Protein 4ODP (pdb70)

Structure (mmCIF, N/CA/C/O backbone):
data_4ODP
#
_entry.id   4ODP
#
_cell.length_a   93.690
_cell.length_b   93.690
_cell.length_c   93.690
_cell.angle_alpha   90.00
_cell.angle_beta   90.00
_cell.angle_gamma   90.00
#
_symmetry.space_group_name_H-M   'P 41 3 2'
#
loop_
_entity.id
_entity.type
_entity.pdbx_description
1 polymer 'Peptidyl-prolyl cis-trans isomerase SlyD, Peptidyl-prolyl cis-trans isomerase FKBP1A chimera'
2 polymer '30S ribosomal protein S2'
3 non-polymer 'CHLORIDE ION'
4 non-polymer 'CALCIUM ION'
5 non-polymer 'NICKEL (II) ION'
6 water water
#
loop_
_atom_site.group_PDB
_atom_site.id
_atom_site.type_symbol
_atom_site.label_atom_id
_atom_site.label_alt_id
_atom_site.label_comp_id
_atom_site.label_asym_id
_atom_site.label_entity_id
_atom_site.label_seq_id
_atom_site.pdbx_PDB_ins_code
_atom_site.Cartn_x
_atom_site.Cartn_y
_atom_site.Cartn_z
_atom_site.occupancy
_atom_site.B_iso_or_equiv
_atom_site.auth_seq_id
_atom_site.auth_comp_id
_atom_site.auth_asym_id
_atom_site.auth_atom_id
_atom_site.pdbx_PDB_model_num
ATOM 1 N N . MET A 1 1 ? 24.719 68.173 26.948 1.00 39.36 1 MET A N 1
ATOM 2 C CA . MET A 1 1 ? 24.696 67.519 28.248 1.00 42.94 1 MET A CA 1
ATOM 3 C C . MET A 1 1 ? 25.912 67.963 29.065 1.00 37.47 1 MET A C 1
ATOM 4 O O . MET A 1 1 ? 26.984 68.192 28.506 1.00 40.56 1 MET A O 1
ATOM 9 N N . LYS A 1 2 ? 25.728 68.150 30.369 1.00 31.66 2 LYS A N 1
ATOM 10 C CA . LYS A 1 2 ? 26.810 68.596 31.255 1.00 33.82 2 LYS A CA 1
ATOM 11 C C . LYS A 1 2 ? 27.522 67.421 31.912 1.00 25.69 2 LYS A C 1
ATOM 12 O O . LYS A 1 2 ? 26.891 66.411 32.250 1.00 29.69 2 LYS A O 1
ATOM 18 N N . VAL A 1 3 ? 28.823 67.573 32.137 1.00 26.90 3 VAL A N 1
ATOM 19 C CA . VAL A 1 3 ? 29.589 66.559 32.866 1.00 28.14 3 VAL A CA 1
ATOM 20 C C . VAL A 1 3 ? 29.066 66.382 34.296 1.00 30.94 3 VAL A C 1
ATOM 21 O O . VAL A 1 3 ? 28.856 67.357 35.015 1.00 31.59 3 VAL A O 1
ATOM 25 N N . GLY A 1 4 ? 28.863 65.138 34.713 1.00 27.75 4 GLY A N 1
ATOM 26 C CA . GLY A 1 4 ? 28.375 64.881 36.060 1.00 29.52 4 GLY A CA 1
ATOM 27 C C . GLY A 1 4 ? 28.494 63.412 36.386 1.00 38.61 4 GLY A C 1
ATOM 28 O O . GLY A 1 4 ? 28.952 62.638 35.554 1.00 26.17 4 GLY A O 1
ATOM 29 N N . GLN A 1 5 ? 28.083 63.028 37.593 1.00 27.87 5 GLN A N 1
ATOM 30 C CA . GLN A 1 5 ? 28.163 61.634 38.011 1.00 28.28 5 GLN A CA 1
ATOM 31 C C . GLN A 1 5 ? 27.517 60.705 36.980 1.00 27.19 5 GLN A C 1
ATOM 32 O O . GLN A 1 5 ? 26.409 60.974 36.503 1.00 30.77 5 GLN A O 1
ATOM 38 N N . ASP A 1 6 ? 28.232 59.629 36.642 1.00 27.71 6 ASP A N 1
ATOM 39 C CA . ASP A 1 6 ? 27.750 58.536 35.797 1.00 23.73 6 ASP A CA 1
ATOM 40 C C . ASP A 1 6 ? 27.609 58.904 34.327 1.00 27.00 6 ASP A C 1
ATOM 41 O O . ASP A 1 6 ? 26.912 58.214 33.585 1.00 26.98 6 ASP A O 1
ATOM 46 N N . LYS A 1 7 ? 28.226 60.005 33.913 1.00 24.44 7 LYS A N 1
ATOM 47 C CA . LYS A 1 7 ? 28.278 60.343 32.475 1.00 20.90 7 LYS A CA 1
ATOM 48 C C . LYS A 1 7 ? 29.603 59.815 31.934 1.00 23.01 7 LYS A C 1
ATOM 49 O O . LYS A 1 7 ? 30.599 59.822 32.654 1.00 21.81 7 LYS A O 1
ATOM 55 N N . VAL A 1 8 ? 29.620 59.362 30.683 1.00 22.32 8 VAL A N 1
ATOM 56 C CA . VAL A 1 8 ? 30.863 59.013 30.026 1.00 22.06 8 VAL A CA 1
ATOM 57 C C . VAL A 1 8 ? 31.244 60.240 29.220 1.00 19.55 8 VAL A C 1
ATOM 58 O O . VAL A 1 8 ? 30.456 60.715 28.389 1.00 22.79 8 VAL A O 1
ATOM 62 N N . VAL A 1 9 ? 32.431 60.738 29.494 1.00 18.58 9 VAL A N 1
ATOM 63 C CA . VAL A 1 9 ? 32.887 62.024 28.963 1.00 20.12 9 VAL A CA 1
ATOM 64 C C . VAL A 1 9 ? 34.111 61.801 28.089 1.00 21.02 9 VAL A C 1
ATOM 65 O O . VAL A 1 9 ? 35.049 61.112 28.478 1.00 21.35 9 VAL A O 1
ATOM 69 N N . THR A 1 10 ? 34.107 62.383 26.895 1.00 18.87 10 THR A N 1
ATOM 70 C CA . THR A 1 10 ? 35.283 62.319 26.043 1.00 21.29 10 THR A CA 1
ATOM 71 C C . THR A 1 10 ? 35.954 63.677 26.063 1.00 20.19 10 THR A C 1
ATOM 72 O O . THR A 1 10 ? 35.284 64.682 25.851 1.00 21.68 10 THR A O 1
ATOM 76 N N . ILE A 1 11 ? 37.259 63.709 26.348 1.00 19.73 11 ILE A N 1
ATOM 77 C CA . ILE A 1 11 ? 37.993 64.975 26.371 1.00 18.32 11 ILE A CA 1
ATOM 78 C C . ILE A 1 11 ? 39.201 64.916 25.454 1.00 26.82 11 ILE A C 1
ATOM 79 O O . ILE A 1 11 ? 39.779 63.848 25.226 1.00 24.71 11 ILE A O 1
ATOM 84 N N . ARG A 1 12 ? 39.573 66.080 24.929 1.00 22.44 12 ARG A N 1
ATOM 85 C CA . ARG A 1 12 ? 40.817 66.229 24.198 1.00 24.56 12 ARG A CA 1
ATOM 86 C C . ARG A 1 12 ? 41.679 67.142 25.065 1.00 26.82 12 ARG A C 1
ATOM 87 O O . ARG A 1 12 ? 41.213 68.181 25.549 1.00 30.18 12 ARG A O 1
ATOM 95 N N . TYR A 1 13 ? 42.925 66.760 25.311 1.00 24.95 13 TYR A N 1
ATOM 96 C CA . TYR A 1 13 ? 43.711 67.546 26.248 1.00 23.15 13 TYR A CA 1
ATOM 97 C C . TYR A 1 13 ? 45.176 67.640 25.847 1.00 29.12 13 TYR A C 1
ATOM 98 O O . TYR A 1 13 ? 45.692 66.824 25.075 1.00 31.34 13 TYR A O 1
ATOM 107 N N . THR A 1 14 ? 45.825 68.659 26.391 1.00 27.65 14 THR A N 1
ATOM 108 C CA A THR A 1 14 ? 47.281 68.778 26.381 0.50 25.50 14 THR A CA 1
ATOM 109 C CA B THR A 1 14 ? 47.276 68.678 26.407 0.50 30.94 14 THR A CA 1
ATOM 110 C C . THR A 1 14 ? 47.722 68.940 27.839 1.00 28.77 14 THR A C 1
ATOM 111 O O . THR A 1 14 ? 47.136 69.744 28.576 1.00 34.84 14 THR A O 1
ATOM 118 N N . LEU A 1 15 ? 48.732 68.192 28.263 1.00 28.62 15 LEU A N 1
ATOM 119 C CA . LEU A 1 15 ? 49.217 68.307 29.628 1.00 27.54 15 LEU A CA 1
ATOM 120 C C . LEU A 1 15 ? 50.612 68.905 29.611 1.00 29.17 15 LEU A C 1
ATOM 121 O O . LEU A 1 15 ? 51.505 68.333 28.981 1.00 31.78 15 LEU A O 1
ATOM 126 N N . GLN A 1 16 ? 50.786 70.050 30.285 1.00 27.61 16 GLN A N 1
ATOM 127 C CA . GLN A 1 16 ? 52.112 70.639 30.493 1.00 31.51 16 GLN A CA 1
ATOM 128 C C . GLN A 1 16 ? 52.567 70.530 31.938 1.00 34.16 16 GLN A C 1
ATOM 129 O O . GLN A 1 16 ? 51.777 70.683 32.857 1.00 33.49 16 GLN A O 1
ATOM 135 N N . VAL A 1 17 ? 53.854 70.289 32.135 1.00 33.33 17 VAL A N 1
ATOM 136 C CA . VAL A 1 17 ? 54.423 70.419 33.468 1.00 31.75 17 VAL A CA 1
ATOM 137 C C . VAL A 1 17 ? 55.664 71.275 33.324 1.00 39.87 17 VAL A C 1
ATOM 138 O O . VAL A 1 17 ? 56.534 70.994 32.487 1.00 34.86 17 VAL A O 1
ATOM 142 N N . GLU A 1 18 ? 55.725 72.336 34.130 1.00 33.06 18 GLU A N 1
ATOM 143 C CA . GLU A 1 18 ? 56.788 73.328 34.053 1.00 34.62 18 GLU A CA 1
ATOM 144 C C . GLU A 1 18 ? 57.009 73.811 32.622 1.00 31.72 18 GLU A C 1
ATOM 145 O O . GLU A 1 18 ? 58.145 73.984 32.163 1.00 35.57 18 GLU A O 1
ATOM 151 N N . GLY A 1 19 ? 55.890 74.019 31.929 1.00 33.88 19 GLY A N 1
ATOM 152 C CA . GLY A 1 19 ? 55.901 74.628 30.618 1.00 41.17 19 GLY A CA 1
ATOM 153 C C . GLY A 1 19 ? 56.163 73.708 29.446 1.00 43.80 19 GLY A C 1
ATOM 154 O O . GLY A 1 19 ? 56.158 74.165 28.305 1.00 37.39 19 GLY A O 1
ATOM 155 N N . GLU A 1 20 ? 56.406 72.428 29.724 1.00 32.15 20 GLU A N 1
ATOM 156 C CA . GLU A 1 20 ? 56.739 71.459 28.673 1.00 34.17 20 GLU A CA 1
ATOM 157 C C . GLU A 1 20 ? 55.577 70.487 28.473 1.00 32.46 20 GLU A C 1
ATOM 158 O O . GLU A 1 20 ? 55.022 69.979 29.432 1.00 31.15 20 GLU A O 1
ATOM 164 N N . VAL A 1 21 ? 55.219 70.233 27.224 1.00 34.92 21 VAL A N 1
ATOM 165 C CA . VAL A 1 21 ? 54.155 69.280 26.951 1.00 35.96 21 VAL A CA 1
ATOM 166 C C . VAL A 1 21 ? 54.659 67.880 27.291 1.00 34.61 21 VAL A C 1
ATOM 167 O O . VAL A 1 21 ? 55.700 67.449 26.782 1.00 38.25 21 VAL A O 1
ATOM 171 N N . LEU A 1 22 ? 53.934 67.182 28.160 1.00 33.04 22 LEU A N 1
ATOM 172 C CA . LEU A 1 22 ? 54.288 65.812 28.526 1.00 37.12 22 LEU A CA 1
ATOM 173 C C . LEU A 1 22 ? 53.380 64.794 27.868 1.00 41.57 22 LEU A C 1
ATOM 174 O O . LEU A 1 22 ? 53.782 63.657 27.648 1.00 37.36 22 LEU A O 1
ATOM 179 N N . ASP A 1 23 ? 52.145 65.187 27.579 1.00 35.04 23 ASP A N 1
ATOM 180 C CA . ASP A 1 23 ? 51.188 64.251 26.989 1.00 33.00 23 ASP A CA 1
ATOM 181 C C . ASP A 1 23 ? 50.102 65.033 26.281 1.00 48.26 23 ASP A C 1
ATOM 182 O O . ASP A 1 23 ? 49.786 66.157 26.665 1.00 34.64 23 ASP A O 1
ATOM 187 N N . GLN A 1 24 ? 49.534 64.451 25.237 1.00 33.23 24 GLN A N 1
ATOM 188 C CA . GLN A 1 24 ? 48.392 65.086 24.586 1.00 27.33 24 GLN A CA 1
ATOM 189 C C . GLN A 1 24 ? 47.592 64.010 23.903 1.00 34.89 24 GLN A C 1
ATOM 190 O O . GLN A 1 24 ? 48.134 62.977 23.514 1.00 31.45 24 GLN A O 1
ATOM 196 N N . GLY A 1 25 ? 46.291 64.221 23.789 1.00 27.09 25 GLY A N 1
ATOM 197 C CA . GLY A 1 25 ? 45.486 63.209 23.144 1.00 37.02 25 GLY A CA 1
ATOM 198 C C . GLY A 1 25 ? 44.026 63.334 23.482 1.00 29.13 25 GLY A C 1
ATOM 199 O O . GLY A 1 25 ? 43.567 64.386 23.861 1.00 30.40 25 GLY A O 1
ATOM 200 N N . GLU A 1 26 ? 43.309 62.238 23.296 1.00 28.35 26 GLU A N 1
ATOM 201 C CA . GLU A 1 26 ? 41.871 62.206 23.518 1.00 27.51 26 GLU A CA 1
ATOM 202 C C . GLU A 1 26 ? 41.570 60.944 24.305 1.00 33.35 26 GLU A C 1
ATOM 203 O O . GLU A 1 26 ? 42.149 59.900 24.039 1.00 40.62 26 GLU A O 1
ATOM 209 N N . LEU A 1 27 ? 40.687 61.028 25.293 1.00 25.56 27 LEU A N 1
ATOM 210 C CA . LEU A 1 27 ? 40.310 59.829 26.035 1.00 24.49 27 LEU A CA 1
ATOM 211 C C . LEU A 1 27 ? 38.861 59.945 26.453 1.00 26.11 27 LEU A C 1
ATOM 212 O O . LEU A 1 27 ? 38.308 61.037 26.465 1.00 24.63 27 LEU A O 1
ATOM 217 N N . SER A 1 28 ? 38.266 58.815 26.825 1.00 23.12 28 SER A N 1
ATOM 218 C CA . SER A 1 28 ? 36.904 58.819 27.376 1.00 23.47 28 SER A CA 1
ATOM 219 C C . SER A 1 28 ? 36.948 58.168 28.743 1.00 28.84 28 SER A C 1
ATOM 220 O O . SER A 1 28 ? 37.666 57.191 28.945 1.00 28.02 28 SER A O 1
ATOM 223 N N . TYR A 1 29 ? 36.209 58.725 29.692 1.00 22.99 29 TYR A N 1
ATOM 224 C CA . TYR A 1 29 ? 36.202 58.134 31.034 1.00 20.56 29 TYR A CA 1
ATOM 225 C C . TYR A 1 29 ? 34.790 58.209 31.618 1.00 23.01 29 TYR A C 1
ATOM 226 O O . TYR A 1 29 ? 33.962 59.031 31.213 1.00 20.77 29 TYR A O 1
ATOM 235 N N . LEU A 1 30 ? 34.498 57.314 32.557 1.00 21.98 30 LEU A N 1
ATOM 236 C CA . LEU A 1 30 ? 33.237 57.360 33.287 1.00 21.04 30 LEU A CA 1
ATOM 237 C C . LEU A 1 30 ? 33.416 58.241 34.513 1.00 24.15 30 LEU A C 1
ATOM 238 O O . LEU A 1 30 ? 34.232 57.931 35.406 1.00 24.30 30 LEU A O 1
ATOM 243 N N . HIS A 1 31 ? 32.644 59.323 34.568 1.00 20.37 31 HIS A N 1
ATOM 244 C CA . HIS A 1 31 ? 32.796 60.342 35.612 1.00 21.24 31 HIS A CA 1
ATOM 245 C C . HIS A 1 31 ? 32.173 59.900 36.937 1.00 27.87 31 HIS A C 1
ATOM 246 O O . HIS A 1 31 ? 31.071 59.344 36.959 1.00 28.83 31 HIS A O 1
ATOM 253 N N . GLY A 1 32 ? 32.896 60.142 38.030 1.00 27.07 32 GLY A N 1
ATOM 254 C CA . GLY A 1 32 ? 32.367 59.873 39.362 1.00 31.11 32 GLY A CA 1
ATOM 255 C C . GLY A 1 32 ? 32.735 58.508 39.893 1.00 35.19 32 GLY A C 1
ATOM 256 O O . GLY A 1 32 ? 32.119 58.016 40.850 1.00 32.27 32 GLY A O 1
ATOM 257 N N . HIS A 1 33 ? 33.748 57.900 39.282 1.00 26.43 33 HIS A N 1
ATOM 258 C CA . HIS A 1 33 ? 34.159 56.552 39.650 1.00 26.54 33 HIS A CA 1
ATOM 259 C C . HIS A 1 33 ? 35.660 56.441 39.915 1.00 33.19 33 HIS A C 1
ATOM 260 O O . HIS A 1 33 ? 36.225 55.357 39.822 1.00 34.39 33 HIS A O 1
ATOM 267 N N . ARG A 1 34 ? 36.277 57.572 40.254 1.00 30.61 34 ARG A N 1
ATOM 268 C CA . ARG A 1 34 ? 37.709 57.636 40.563 1.00 29.89 34 ARG A CA 1
ATOM 269 C C . ARG A 1 34 ? 38.580 57.066 39.441 1.00 36.87 34 ARG A C 1
ATOM 270 O O . ARG A 1 34 ? 39.583 56.410 39.705 1.00 41.78 34 ARG A O 1
ATOM 278 N N . ASN A 1 35 ? 38.220 57.351 38.187 1.00 28.56 35 ASN A N 1
ATOM 279 C CA . ASN A 1 35 ? 38.929 56.782 37.042 1.00 26.11 35 ASN A CA 1
ATOM 280 C C . ASN A 1 35 ? 39.881 57.770 36.356 1.00 31.14 35 ASN A C 1
ATOM 281 O O . ASN A 1 35 ? 40.570 57.421 35.401 1.00 35.03 35 ASN A O 1
ATOM 286 N N . LEU A 1 36 ? 39.873 59.000 36.842 1.00 27.86 36 LEU A N 1
ATOM 287 C CA . LEU A 1 36 ? 40.700 60.070 36.287 1.00 29.45 36 LEU A CA 1
ATOM 288 C C . LEU A 1 36 ? 41.420 60.740 37.454 1.00 32.97 36 LEU A C 1
ATOM 289 O O . LEU A 1 36 ? 40.965 60.662 38.593 1.00 33.61 36 LEU A O 1
ATOM 294 N N . ILE A 1 37 ? 42.556 61.378 37.186 1.00 31.82 37 ILE A N 1
ATOM 295 C CA . ILE A 1 37 ? 43.199 62.232 38.183 1.00 29.97 37 ILE A CA 1
ATOM 296 C C . ILE A 1 37 ? 42.148 63.109 38.857 1.00 30.11 37 ILE A C 1
ATOM 297 O O . ILE A 1 37 ? 41.407 63.831 38.186 1.00 33.63 37 ILE A O 1
ATOM 302 N N . PRO A 1 38 ? 42.054 63.023 40.181 1.00 31.97 38 PRO A N 1
ATOM 303 C CA . PRO A 1 38 ? 40.957 63.640 40.936 1.00 35.54 38 PRO A CA 1
ATOM 304 C C . PRO A 1 38 ? 40.792 65.140 40.713 1.00 37.44 38 PRO A C 1
ATOM 305 O O . PRO A 1 38 ? 39.667 65.631 40.580 1.00 34.29 38 PRO A O 1
ATOM 309 N N . GLY A 1 39 ? 41.895 65.874 40.700 1.00 35.72 39 GLY A N 1
ATOM 310 C CA . GLY A 1 39 ? 41.808 67.297 40.480 1.00 33.72 39 GLY A CA 1
ATOM 311 C C . GLY A 1 39 ? 41.328 67.624 39.077 1.00 34.35 39 GLY A C 1
ATOM 312 O O . GLY A 1 39 ? 40.691 68.658 38.858 1.00 33.15 39 GLY A O 1
ATOM 313 N N . LEU A 1 40 ? 41.610 66.749 38.117 1.00 28.97 40 LEU A N 1
ATOM 314 C CA . LEU A 1 40 ? 41.136 66.998 36.756 1.00 29.76 40 LEU A CA 1
ATOM 315 C C . LEU A 1 40 ? 39.633 66.736 36.687 1.00 27.77 40 LEU A C 1
ATOM 316 O O . LEU A 1 40 ? 38.880 67.526 36.120 1.00 26.81 40 LEU A O 1
ATOM 321 N N . GLU A 1 41 ? 39.201 65.641 37.306 1.00 30.20 41 GLU A N 1
ATOM 322 C CA . GLU A 1 41 ? 37.779 65.327 37.356 1.00 29.44 41 GLU A CA 1
ATOM 323 C C . GLU A 1 41 ? 36.996 66.447 38.032 1.00 26.09 41 GLU A C 1
ATOM 324 O O . GLU A 1 41 ? 35.918 66.844 37.579 1.00 28.45 41 GLU A O 1
ATOM 330 N N . GLU A 1 42 ? 37.549 66.982 39.114 1.00 26.31 42 GLU A N 1
ATOM 331 C CA . GLU A 1 42 ? 36.925 68.107 39.804 1.00 34.90 42 GLU A CA 1
ATOM 332 C C . GLU A 1 42 ? 36.761 69.338 38.889 1.00 29.80 42 GLU A C 1
ATOM 333 O O . GLU A 1 42 ? 35.726 70.017 38.915 1.00 32.63 42 GLU A O 1
ATOM 339 N N . ALA A 1 43 ? 37.774 69.604 38.064 1.00 28.26 43 ALA A N 1
ATOM 340 C CA . ALA A 1 43 ? 37.739 70.721 37.109 1.00 29.34 43 ALA A CA 1
ATOM 341 C C . ALA A 1 43 ? 36.692 70.522 36.021 1.00 31.06 43 ALA A C 1
ATOM 342 O O . ALA A 1 43 ? 36.151 71.484 35.478 1.00 30.58 43 ALA A O 1
ATOM 344 N N . LEU A 1 44 ? 36.427 69.265 35.691 1.00 28.16 44 LEU A N 1
ATOM 345 C CA . LEU A 1 44 ? 35.475 68.923 34.638 1.00 25.62 44 LEU A CA 1
ATOM 346 C C . LEU A 1 44 ? 34.014 68.967 35.093 1.00 27.38 44 LEU A C 1
ATOM 347 O O . LEU A 1 44 ? 33.115 69.090 34.288 1.00 27.78 44 LEU A O 1
ATOM 352 N N . GLU A 1 45 ? 33.789 68.871 36.392 1.00 29.22 45 GLU A N 1
ATOM 353 C CA . GLU A 1 45 ? 32.426 68.815 36.926 1.00 27.55 45 GLU A CA 1
ATOM 354 C C . GLU A 1 45 ? 31.579 69.995 36.458 1.0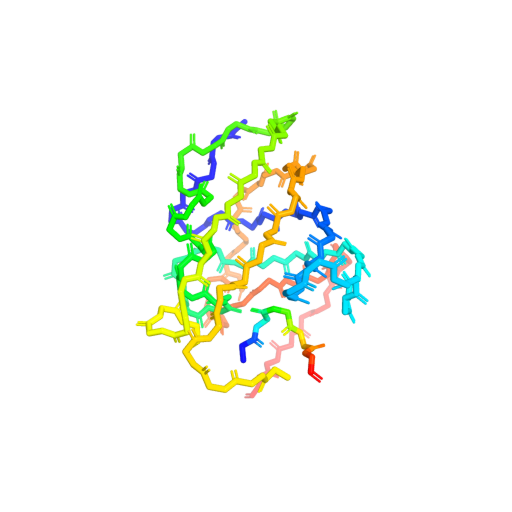0 32.42 45 GLU A C 1
ATOM 355 O O . GLU A 1 45 ? 31.982 71.154 36.582 1.00 33.95 45 GLU A O 1
ATOM 361 N N . GLY A 1 46 ? 30.424 69.697 35.882 1.00 29.02 46 GLY A N 1
ATOM 362 C CA . GLY A 1 46 ? 29.504 70.745 35.470 1.00 30.45 46 GLY A CA 1
ATOM 363 C C . GLY A 1 46 ? 29.788 71.382 34.117 1.00 31.89 46 GLY A C 1
ATOM 364 O O . GLY A 1 46 ? 29.021 72.231 33.682 1.00 36.33 46 GLY A O 1
ATOM 365 N N . ARG A 1 47 ? 30.888 71.005 33.460 1.00 30.30 47 ARG A N 1
ATOM 366 C CA . ARG A 1 47 ? 31.232 71.598 32.154 1.00 28.58 47 ARG A CA 1
ATOM 367 C C . ARG A 1 47 ? 30.271 71.129 31.051 1.00 33.15 47 ARG A C 1
ATOM 368 O O . ARG A 1 47 ? 29.810 69.991 31.059 1.00 30.99 47 ARG A O 1
ATOM 376 N N . GLU A 1 48 ? 29.977 72.006 30.097 1.00 29.78 48 GLU A N 1
ATOM 377 C CA . GLU A 1 48 ? 29.123 71.652 28.962 1.00 30.92 48 GLU A CA 1
ATOM 378 C C . GLU A 1 48 ? 29.932 70.990 27.856 1.00 28.81 48 GLU A C 1
ATOM 379 O O . GLU A 1 48 ? 31.116 71.283 27.679 1.00 28.80 48 GLU A O 1
ATOM 385 N N . GLU A 1 49 ? 29.278 70.139 27.076 1.00 24.99 49 GLU A N 1
ATOM 386 C CA . GLU A 1 49 ? 29.897 69.609 25.893 1.00 22.49 49 GLU A CA 1
ATOM 387 C C . GLU A 1 49 ? 30.257 70.803 24.991 1.00 26.87 49 GLU A C 1
ATOM 388 O O . GLU A 1 49 ? 29.412 71.682 24.751 1.00 30.81 49 GLU A O 1
ATOM 394 N N . GLY A 1 50 ? 31.502 70.847 24.516 1.00 26.54 50 GLY A N 1
ATOM 395 C CA . GLY A 1 50 ? 31.969 71.943 23.665 1.00 23.57 50 GLY A CA 1
ATOM 396 C C . GLY A 1 50 ? 32.856 72.943 24.396 1.00 27.05 50 GLY A C 1
ATOM 397 O O . GLY A 1 50 ? 33.568 73.739 23.773 1.00 26.19 50 GLY A O 1
ATOM 398 N N . GLU A 1 51 ? 32.828 72.896 25.725 1.00 23.10 51 GLU A N 1
ATOM 399 C CA . GLU A 1 51 ? 33.572 73.867 26.516 1.00 24.69 51 GLU A CA 1
ATOM 400 C C . GLU A 1 51 ? 35.072 73.590 26.431 1.00 28.91 51 GLU A C 1
ATOM 401 O O . GLU A 1 51 ? 35.508 72.439 26.428 1.00 26.79 51 GLU A O 1
ATOM 407 N N . ALA A 1 52 ? 35.869 74.650 26.336 1.00 24.71 52 ALA A N 1
ATOM 408 C CA . ALA A 1 52 ? 37.323 74.509 26.356 1.00 24.10 52 ALA A CA 1
ATOM 409 C C . ALA A 1 52 ? 37.815 75.292 27.570 1.00 30.98 52 ALA A C 1
ATOM 410 O O . ALA A 1 52 ? 37.306 76.379 27.852 1.00 30.74 52 ALA A O 1
ATOM 412 N N . PHE A 1 53 ? 38.786 74.755 28.301 1.00 25.70 53 PHE A N 1
ATOM 413 C CA . PHE 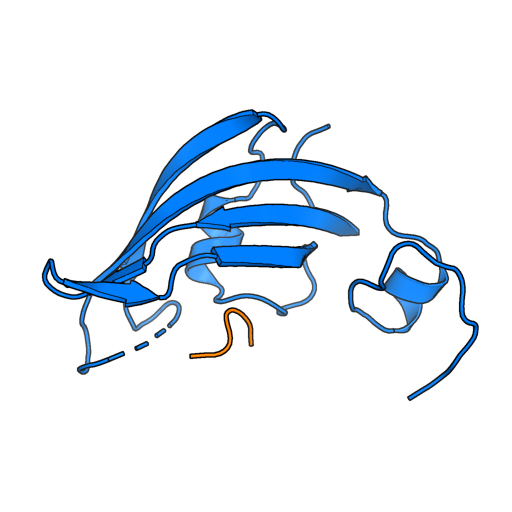A 1 53 ? 39.208 75.432 29.525 1.00 24.06 53 PHE A CA 1
ATOM 414 C C . PHE A 1 53 ? 40.562 74.961 29.987 1.00 23.83 53 PHE A C 1
ATOM 415 O O . PHE A 1 53 ? 41.064 73.950 29.532 1.00 23.67 53 PHE A O 1
ATOM 423 N N . GLN A 1 54 ? 41.164 75.737 30.882 1.00 27.32 54 GLN A N 1
ATOM 424 C CA . GLN A 1 54 ? 42.466 75.361 31.435 1.00 25.47 54 GLN A CA 1
ATOM 425 C C . GLN A 1 54 ? 42.257 74.960 32.882 1.00 31.88 54 GLN A C 1
ATOM 426 O O . GLN A 1 54 ? 41.424 75.540 33.578 1.00 32.46 54 GLN A O 1
ATOM 432 N N . ALA A 1 55 ? 42.983 73.944 33.334 1.00 29.56 55 ALA A N 1
ATOM 433 C CA 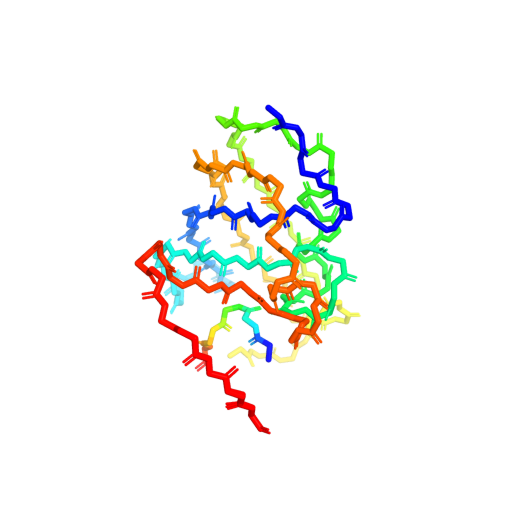. ALA A 1 55 ? 42.896 73.533 34.725 1.00 35.83 55 ALA A CA 1
ATOM 434 C C . ALA A 1 55 ? 44.298 73.378 35.259 1.00 34.37 55 ALA A C 1
ATOM 435 O O . ALA A 1 55 ? 45.140 72.774 34.604 1.00 34.59 55 ALA A O 1
ATOM 437 N N . HIS A 1 56 ? 44.542 73.932 36.441 1.00 29.45 56 HIS A N 1
ATOM 438 C CA . HIS A 1 56 ? 45.799 73.707 37.146 1.00 29.17 56 HIS A CA 1
ATOM 439 C C . HIS A 1 56 ? 45.535 72.700 38.247 1.00 42.10 56 HIS A C 1
ATOM 440 O O . HIS A 1 56 ? 44.712 72.946 39.126 1.00 36.65 56 HIS A O 1
ATOM 447 N N . VAL A 1 57 ? 46.221 71.567 38.192 1.00 31.42 57 VAL A N 1
ATOM 448 C CA . VAL A 1 57 ? 46.033 70.523 39.188 1.00 32.26 57 VAL A CA 1
ATOM 449 C C . VAL A 1 57 ? 47.329 70.277 39.967 1.00 47.43 57 VAL A C 1
ATOM 450 O O . VAL A 1 57 ? 48.330 69.834 39.396 1.00 39.70 57 VAL A O 1
ATOM 454 N N . PRO A 1 58 ? 47.316 70.571 41.277 1.00 48.59 58 PRO A N 1
ATOM 455 C CA . PRO A 1 58 ? 48.500 70.357 42.123 1.00 54.90 58 PRO A CA 1
ATOM 456 C C . PRO A 1 58 ? 48.778 68.872 42.303 1.00 52.75 58 PRO A C 1
ATOM 457 O O . PRO A 1 58 ? 47.844 68.087 42.187 1.00 46.62 58 PRO A O 1
ATOM 461 N N . ALA A 1 59 ? 50.027 68.498 42.575 1.00 79.54 59 ALA A N 1
ATOM 462 C CA . ALA A 1 59 ? 50.398 67.094 42.780 1.00 88.37 59 ALA A CA 1
ATOM 463 C C . ALA A 1 59 ? 49.545 66.417 43.854 1.00 64.02 59 ALA A C 1
ATOM 464 O O . ALA A 1 59 ? 49.236 65.226 43.754 1.00 69.55 59 ALA A O 1
ATOM 466 N N . GLU A 1 60 ? 49.153 67.197 44.862 1.00 88.68 60 GLU A N 1
ATOM 467 C CA . GLU A 1 60 ? 48.334 66.722 45.980 1.00 95.28 60 GLU A CA 1
ATOM 468 C C . GLU A 1 60 ? 46.857 66.495 45.627 1.00 82.22 60 GLU A C 1
ATOM 469 O O . GLU A 1 60 ? 46.029 66.267 46.509 1.00 85.75 60 GLU A O 1
ATOM 475 N N . LYS A 1 61 ? 46.537 66.582 44.339 1.00 84.48 61 LYS A N 1
ATOM 476 C CA . LYS A 1 61 ? 45.218 66.224 43.820 1.00 81.44 61 LYS A CA 1
ATOM 477 C C . LYS A 1 61 ? 45.431 65.403 42.555 1.00 84.78 61 LYS A C 1
ATOM 478 O O . LYS A 1 61 ? 44.527 65.264 41.720 1.00 42.56 61 LYS A O 1
ATOM 484 N N . ALA A 1 62 ? 46.648 64.880 42.419 1.00 79.90 62 ALA A N 1
ATOM 485 C CA . ALA A 1 62 ? 47.044 64.089 41.259 1.00 48.96 62 ALA A CA 1
ATOM 486 C C . ALA A 1 62 ? 47.732 62.796 41.690 1.00 83.70 62 ALA A C 1
ATOM 487 O O . ALA A 1 62 ? 47.153 61.985 42.415 1.00 99.43 62 ALA A O 1
ATOM 489 N N . ILE A 1 72 ? 57.050 63.421 35.906 1.00 79.17 72 ILE A N 1
ATOM 490 C CA . ILE A 1 72 ? 56.524 64.446 36.806 1.00 79.14 72 ILE A CA 1
ATOM 491 C C . ILE A 1 72 ? 57.341 64.565 38.088 1.00 69.87 72 ILE A C 1
ATOM 492 O O . ILE A 1 72 ? 57.496 63.591 38.826 1.00 87.16 72 ILE A O 1
ATOM 497 N N . PRO A 1 73 ? 57.870 65.765 38.353 1.00 97.29 73 PRO A N 1
ATOM 498 C CA . PRO A 1 73 ? 58.571 66.052 39.613 1.00 104.51 73 PRO A CA 1
ATOM 499 C C . PRO A 1 73 ? 57.586 66.140 40.781 1.00 104.56 73 PRO A C 1
ATOM 500 O O . PRO A 1 73 ? 56.375 66.152 40.539 1.00 112.60 73 PRO A O 1
ATOM 504 N N . PRO A 1 74 ? 58.093 66.168 42.028 1.00 93.46 74 PRO A N 1
ATOM 505 C CA . PRO A 1 74 ? 57.210 66.332 43.191 1.00 86.70 74 PRO A CA 1
ATOM 506 C C . PRO A 1 74 ? 56.637 67.748 43.286 1.00 97.70 74 PRO A C 1
ATOM 507 O O . PRO A 1 74 ? 57.316 68.706 42.911 1.00 103.45 74 PRO A O 1
ATOM 511 N N . HIS A 1 75 ? 55.402 67.861 43.774 1.00 104.33 75 HIS A N 1
ATOM 512 C CA . HIS A 1 75 ? 54.767 69.145 44.074 1.00 115.27 75 HIS A CA 1
ATOM 513 C C . HIS A 1 75 ? 54.743 70.125 42.908 1.00 118.34 75 HIS A C 1
ATOM 514 O O . HIS A 1 75 ? 54.732 71.341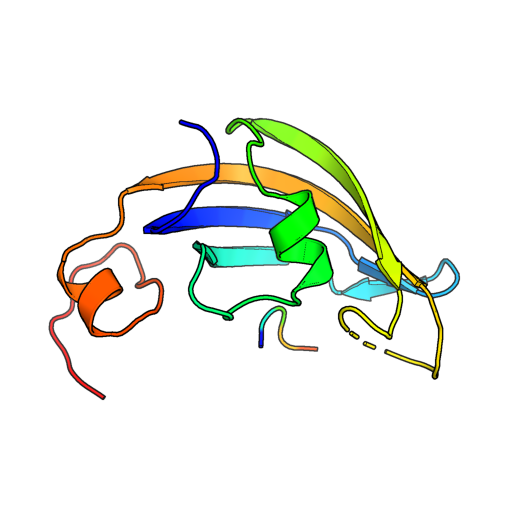 43.104 1.00 106.78 75 HIS A O 1
ATOM 521 N N . ALA A 1 76 ? 54.743 69.593 41.695 1.00 108.19 76 ALA A N 1
ATOM 522 C CA . ALA A 1 76 ? 54.604 70.432 40.525 1.00 75.36 76 ALA A CA 1
ATOM 523 C C . ALA A 1 76 ? 53.129 70.547 40.196 1.00 40.28 76 ALA A C 1
ATOM 524 O O . ALA A 1 76 ? 52.325 69.693 40.563 1.00 58.41 76 ALA A O 1
ATOM 526 N N . THR A 1 77 ? 52.779 71.612 39.495 1.00 43.92 77 THR A N 1
ATOM 527 C CA . THR A 1 77 ? 51.414 71.792 39.049 1.00 43.45 77 THR A CA 1
ATOM 528 C C . THR A 1 77 ? 51.220 71.112 37.706 1.00 42.05 77 THR A C 1
ATOM 529 O O . THR A 1 77 ? 52.050 71.278 36.808 1.00 37.06 77 THR A O 1
ATOM 533 N N . LEU A 1 78 ? 50.146 70.329 37.569 1.00 31.17 78 LEU A N 1
ATOM 534 C CA . LEU A 1 78 ? 49.779 69.778 36.271 1.00 31.06 78 LEU A CA 1
ATOM 535 C C . LEU A 1 78 ? 48.888 70.778 35.546 1.00 40.29 78 LEU A C 1
ATOM 536 O O . LEU A 1 78 ? 47.801 71.110 36.021 1.00 42.57 78 LEU A O 1
ATOM 541 N N . ASP A 1 79 ? 49.353 71.252 34.394 1.00 36.09 79 ASP A N 1
ATOM 542 C CA . ASP A 1 79 ? 48.646 72.298 33.665 1.00 30.41 79 ASP A CA 1
ATOM 543 C C . ASP A 1 79 ? 47.944 71.693 32.443 1.00 33.30 79 ASP A C 1
ATOM 544 O O . ASP A 1 79 ? 48.580 71.367 31.442 1.00 29.96 79 ASP A O 1
ATOM 549 N N . PHE A 1 80 ? 46.630 71.523 32.549 1.00 29.30 80 PHE A N 1
ATOM 550 C CA . PHE A 1 80 ? 45.855 70.920 31.465 1.00 30.66 80 PHE A CA 1
ATOM 551 C C . PHE A 1 80 ? 45.130 71.969 30.632 1.00 30.93 80 PHE A C 1
ATOM 552 O O . PHE A 1 80 ? 44.552 72.920 31.176 1.00 29.48 80 PHE A O 1
ATOM 560 N N . GLN A 1 81 ? 45.146 71.772 29.321 1.00 28.33 81 GLN A N 1
ATOM 561 C CA . GLN A 1 81 ? 44.290 72.515 28.413 1.00 29.35 81 GLN A CA 1
ATOM 562 C C . GLN A 1 81 ? 43.306 71.452 27.932 1.00 27.96 81 GLN A C 1
ATOM 563 O O . GLN A 1 81 ? 43.727 70.425 27.409 1.00 30.46 81 GLN A O 1
ATOM 569 N N . VAL A 1 82 ? 42.010 71.664 28.135 1.00 23.53 82 VAL A N 1
ATOM 570 C CA . VAL A 1 82 ? 41.029 70.591 27.930 1.00 23.89 82 VAL A CA 1
ATOM 571 C C . VAL A 1 82 ? 39.886 71.048 27.024 1.00 29.28 82 VAL A C 1
ATOM 572 O O . VAL A 1 82 ? 39.435 72.186 27.139 1.00 30.98 82 VAL A O 1
ATOM 576 N N . GLU A 1 83 ? 39.424 70.169 26.138 1.00 26.79 83 GLU A N 1
ATOM 577 C CA . GLU A 1 83 ? 38.161 70.397 25.416 1.00 22.22 83 GLU A CA 1
ATOM 578 C C . GLU A 1 83 ? 37.193 69.261 25.754 1.00 23.42 83 GLU A C 1
ATOM 579 O O . GLU A 1 83 ? 37.579 68.097 25.690 1.00 24.49 83 GLU A O 1
ATOM 585 N N . VAL A 1 84 ? 35.957 69.590 26.124 1.00 26.07 84 VAL A N 1
ATOM 586 C CA . VAL A 1 84 ? 34.951 68.545 26.319 1.00 22.71 84 VAL A CA 1
ATOM 587 C C . VAL A 1 84 ? 34.354 68.199 24.964 1.00 23.92 84 VAL A C 1
ATOM 588 O O . VAL A 1 84 ? 33.598 68.990 24.400 1.00 26.33 84 VAL A O 1
ATOM 592 N N . VAL A 1 85 ? 34.718 67.034 24.439 1.00 20.47 85 VAL A N 1
ATOM 593 C CA . VAL A 1 85 ? 34.303 66.634 23.092 1.00 22.49 85 VAL A CA 1
ATOM 594 C C . VAL A 1 85 ? 32.880 66.080 23.073 1.00 26.08 85 VAL A C 1
ATOM 595 O O . VAL A 1 85 ? 32.076 66.417 22.184 1.00 25.51 85 VAL A O 1
ATOM 599 N N . LYS A 1 86 ? 32.572 65.220 2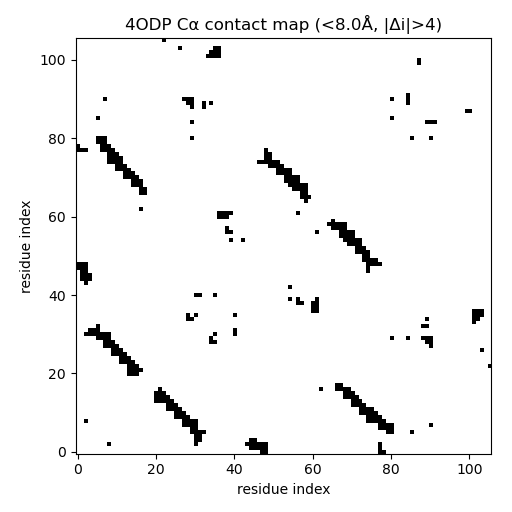4.047 1.00 22.29 86 LYS A N 1
ATOM 600 C CA . LYS A 1 86 ? 31.277 64.537 24.063 1.00 22.38 86 LYS A CA 1
ATOM 601 C C . LYS A 1 86 ? 30.915 64.198 25.495 1.00 22.46 86 LYS A C 1
ATOM 602 O O . LYS A 1 86 ? 31.796 63.895 26.299 1.00 21.64 86 LYS A O 1
ATOM 608 N N . VAL A 1 87 ? 29.619 64.269 25.798 1.00 21.07 87 VAL A N 1
ATOM 609 C CA . VAL A 1 87 ? 29.097 63.833 27.097 1.00 20.33 87 VAL A CA 1
ATOM 610 C C . VAL A 1 87 ? 27.875 62.995 26.790 1.00 20.69 87 VAL A C 1
ATOM 611 O O . VAL A 1 87 ? 27.007 63.399 25.983 1.00 23.24 87 VAL A O 1
ATOM 615 N N . ARG A 1 88 ? 27.822 61.795 27.356 1.00 22.55 88 ARG A N 1
ATOM 616 C CA . ARG A 1 88 ? 26.604 61.004 27.238 1.00 19.71 88 ARG A CA 1
ATOM 617 C C . ARG A 1 88 ? 26.375 60.253 28.539 1.00 21.34 88 ARG A C 1
ATOM 618 O O . ARG A 1 88 ? 27.262 60.143 29.367 1.00 25.02 88 ARG A O 1
ATOM 626 N N . GLU A 1 89 ? 25.175 59.721 28.693 1.00 21.65 89 GLU A N 1
ATOM 627 C CA . GLU A 1 89 ? 24.887 58.831 29.809 1.00 24.84 89 GLU A CA 1
ATOM 628 C C . GLU A 1 89 ? 25.510 57.462 29.635 1.00 24.82 89 GLU A C 1
ATOM 629 O O . GLU A 1 89 ? 25.645 56.963 28.516 1.00 24.74 89 GLU A O 1
ATOM 635 N N . ALA A 1 90 ? 25.904 56.871 30.762 1.00 25.87 90 ALA A N 1
ATOM 636 C CA . ALA A 1 90 ? 26.508 55.546 30.771 1.00 27.51 90 ALA A CA 1
ATOM 637 C C . ALA A 1 90 ? 25.465 54.469 30.519 1.00 27.35 90 ALA A C 1
ATOM 638 O O . ALA A 1 90 ? 24.277 54.617 30.880 1.00 30.81 90 ALA A O 1
ATOM 640 N N . THR A 1 91 ? 25.906 53.380 29.892 1.00 24.64 91 THR A N 1
ATOM 641 C CA . THR A 1 91 ? 25.070 52.185 29.748 1.00 25.27 91 THR A CA 1
ATOM 642 C C . THR A 1 91 ? 25.019 51.432 31.069 1.00 25.13 91 THR A C 1
ATOM 643 O O . THR A 1 91 ? 25.826 51.644 31.961 1.00 25.51 91 THR A O 1
ATOM 647 N N . PRO A 1 92 ? 24.080 50.498 31.186 1.00 25.75 92 PRO A N 1
ATOM 648 C CA . PRO A 1 92 ? 24.032 49.741 32.444 1.00 31.03 92 PRO A CA 1
ATOM 649 C C . PRO A 1 92 ? 25.309 48.936 32.688 1.00 28.14 92 PRO A C 1
ATOM 650 O O . PRO A 1 92 ? 25.768 48.795 33.834 1.00 28.90 92 PRO A O 1
ATOM 654 N N . GLU A 1 93 ? 25.879 48.397 31.620 1.00 28.38 93 GLU A N 1
ATOM 655 C CA . GLU A 1 93 ? 27.128 47.645 31.744 1.00 28.81 93 GLU A CA 1
ATOM 656 C C . GLU A 1 93 ? 28.314 48.514 32.191 1.00 29.29 93 GLU A C 1
ATOM 657 O O . GLU A 1 93 ? 29.180 48.070 32.951 1.00 27.08 93 GLU A O 1
ATOM 663 N N . GLU A 1 94 ? 28.379 49.739 31.690 1.00 22.73 94 GLU A N 1
ATOM 664 C CA . GLU A 1 94 ? 29.444 50.628 32.119 1.00 20.96 94 GLU A CA 1
ATOM 665 C C . GLU A 1 94 ? 29.305 50.920 33.607 1.00 24.32 94 GLU A C 1
ATOM 666 O O . GLU A 1 94 ? 30.295 50.957 34.334 1.00 27.39 94 GLU A O 1
ATOM 672 N N . LEU A 1 95 ? 28.074 51.118 34.061 1.00 24.55 95 LEU A N 1
ATOM 673 C CA . LEU A 1 95 ? 27.867 51.416 35.477 1.00 26.06 95 LEU A CA 1
ATOM 674 C C . LEU A 1 95 ? 28.260 50.223 36.359 1.00 33.54 95 LEU A C 1
ATOM 675 O O . LEU A 1 95 ? 28.860 50.389 37.435 1.00 31.15 95 LEU A O 1
ATOM 680 N N . LEU A 1 96 ? 27.927 49.026 35.899 1.00 25.48 96 LEU A N 1
ATOM 681 C CA . LEU A 1 96 ? 28.230 47.815 36.664 1.00 28.43 96 LEU A CA 1
ATOM 682 C C . LEU A 1 96 ? 29.740 47.583 36.703 1.00 32.36 96 LEU A C 1
ATOM 683 O O . LEU A 1 96 ? 30.280 47.219 37.743 1.00 31.13 96 LEU A O 1
ATOM 688 N N . HIS A 1 97 ? 30.430 47.829 35.588 1.00 27.21 97 HIS A N 1
ATOM 689 C CA . HIS A 1 97 ? 31.874 47.618 35.542 1.00 25.82 97 HIS A CA 1
ATOM 690 C C . HIS A 1 97 ? 32.617 48.765 36.206 1.00 29.85 97 HIS A C 1
ATOM 691 O O . HIS A 1 97 ? 33.770 48.617 36.621 1.00 28.57 97 HIS A O 1
ATOM 698 N N . GLY A 1 98 ? 31.961 49.915 36.284 1.00 26.30 98 GLY A N 1
ATOM 699 C CA . GLY A 1 98 ? 32.605 51.097 36.835 1.00 29.06 98 GLY A CA 1
ATOM 700 C C . GLY A 1 98 ? 33.593 51.766 35.894 1.00 29.70 98 GLY A C 1
ATOM 701 O O . GLY A 1 98 ? 34.493 52.486 36.335 1.00 26.59 98 GLY A O 1
ATOM 702 N N . HIS A 1 99 ? 33.422 51.564 34.590 1.00 23.15 99 HIS A N 1
ATOM 703 C CA . HIS A 1 99 ? 34.322 52.209 33.628 1.00 25.73 99 HIS A CA 1
ATOM 704 C C . HIS A 1 99 ? 33.631 52.395 32.274 1.00 24.94 99 HIS A C 1
ATOM 705 O O . HIS A 1 99 ? 32.587 51.794 32.016 1.00 26.10 99 HIS A O 1
ATOM 712 N N . ALA A 1 100 ? 34.193 53.264 31.438 1.00 21.56 100 ALA A N 1
ATOM 713 C CA . ALA A 1 100 ? 33.664 53.476 30.102 1.00 19.74 100 ALA A CA 1
ATOM 714 C C . ALA A 1 100 ? 34.040 52.342 29.133 1.00 26.46 100 ALA A C 1
ATOM 715 O O . ALA A 1 100 ? 35.123 51.748 29.248 1.00 27.31 100 ALA A O 1
ATOM 717 N N . HIS A 1 101 ? 33.162 52.081 28.164 1.00 25.78 101 HIS A N 1
ATOM 718 C CA . HIS A 1 101 ? 33.382 51.052 27.131 1.00 21.62 101 HIS A CA 1
ATOM 719 C C . HIS A 1 101 ? 33.375 51.671 25.731 1.00 34.72 101 HIS A C 1
ATOM 720 O O . HIS A 1 101 ? 32.663 52.635 25.500 1.00 30.61 101 HIS A O 1
ATOM 727 N N . PRO A 1 102 ? 34.138 51.087 24.793 1.00 64.57 102 PRO A N 1
ATOM 728 C CA . PRO A 1 102 ? 34.122 51.505 23.378 1.00 45.50 102 PRO A CA 1
ATOM 729 C C . PRO A 1 102 ? 32.719 51.395 22.777 1.00 59.11 102 PRO A C 1
ATOM 730 O O . PRO A 1 102 ? 31.905 50.612 23.273 1.00 82.77 102 PRO A O 1
ATOM 734 N N . SER A 1 103 ? 32.447 52.172 21.728 1.00 64.98 103 SER A N 1
ATOM 735 C CA . SER A 1 103 ? 31.096 52.303 21.167 1.00 72.57 103 SER A CA 1
ATOM 736 C C . SER A 1 103 ? 30.457 50.976 20.771 1.00 85.81 103 SER A C 1
ATOM 737 O O . SER A 1 103 ? 29.263 50.759 21.003 1.00 80.43 103 SER A O 1
ATOM 740 N N . GLY A 1 104 ? 31.256 50.099 20.165 1.00 51.37 104 GLY A N 1
ATOM 741 C CA . GLY A 1 104 ? 30.764 48.810 19.714 1.00 72.47 104 GLY A CA 1
ATOM 742 C C . GLY A 1 104 ? 30.411 47.914 20.880 1.00 53.13 104 GLY A C 1
ATOM 743 O O . GLY A 1 104 ? 31.226 47.725 21.781 1.00 59.51 104 GLY A O 1
ATOM 744 N N . HIS A 1 105 ? 29.192 47.382 20.874 1.00 60.09 105 HIS A N 1
ATOM 745 C CA . HIS A 1 105 ? 28.753 46.484 21.934 1.00 42.60 105 HIS A CA 1
ATOM 746 C C . HIS A 1 105 ? 29.618 45.232 21.888 1.00 61.63 105 HIS A C 1
ATOM 747 O O . HIS A 1 105 ? 29.764 44.607 20.840 1.00 54.20 105 HIS A O 1
ATOM 754 N N . HIS A 1 106 ? 30.211 44.883 23.019 1.00 48.40 106 HIS A N 1
ATOM 755 C CA . HIS A 1 106 ? 30.863 43.590 23.160 1.00 34.89 106 HIS A CA 1
ATOM 756 C C . HIS A 1 106 ? 30.651 43.160 24.592 1.00 32.30 106 HIS A C 1
ATOM 757 O O . HIS A 1 106 ? 31.362 43.621 25.479 1.00 37.70 106 HIS A O 1
ATOM 764 N N . HIS A 1 107 ? 29.667 42.297 24.822 1.00 31.38 107 HIS A N 1
ATOM 765 C CA . HIS A 1 107 ? 29.355 41.847 26.183 1.00 35.88 107 HIS A CA 1
ATOM 766 C C . HIS A 1 107 ? 30.534 41.115 26.822 1.00 37.07 107 HIS A C 1
ATOM 767 O O . HIS A 1 107 ? 31.166 40.284 26.177 1.00 38.02 107 HIS A O 1
ATOM 774 N N . HIS A 1 108 ? 30.816 41.408 28.088 1.00 30.48 108 HIS A N 1
ATOM 775 C CA . HIS A 1 108 ? 32.025 40.873 28.724 1.00 26.63 108 HIS A CA 1
ATOM 776 C C . HIS A 1 108 ? 32.007 41.046 30.237 1.00 37.96 108 HIS A C 1
ATOM 777 O O . HIS A 1 108 ? 31.156 41.740 30.774 1.00 34.32 108 HIS A O 1
ATOM 784 N N A HIS A 1 109 ? 32.965 40.440 30.920 0.50 35.56 109 HIS A N 1
ATOM 785 N N B HIS A 1 109 ? 32.949 40.389 30.914 0.50 36.48 109 HIS A N 1
ATOM 786 C CA A HIS A 1 109 ? 33.150 40.741 32.329 0.50 48.49 109 HIS A CA 1
ATOM 787 C CA B HIS A 1 109 ? 33.161 40.575 32.351 0.50 48.48 109 HIS A CA 1
ATOM 788 C C A HIS A 1 109 ? 34.634 40.784 32.657 0.50 29.89 109 HIS A C 1
ATOM 789 C C B HIS A 1 109 ? 34.631 40.866 32.637 0.50 37.39 109 HIS A C 1
ATOM 790 O O A HIS A 1 109 ? 35.480 40.555 31.791 0.50 39.35 109 HIS A O 1
ATOM 791 O O B HIS A 1 109 ? 35.468 40.868 31.731 0.50 29.89 109 HIS A O 1
ATOM 804 N N . HIS A 1 110 ? 34.946 41.102 33.908 1.00 37.15 110 HIS A N 1
ATOM 805 C CA . HIS A 1 110 ? 36.325 41.333 34.317 1.00 28.79 110 HIS A CA 1
ATOM 806 C C . HIS A 1 110 ? 36.665 40.497 35.539 1.00 43.89 110 HIS A C 1
ATOM 807 O O . HIS A 1 110 ? 35.770 39.864 36.071 1.00 42.22 110 HIS A O 1
ATOM 815 N N . MET B 2 8 ? 45.065 55.194 37.214 1.00 66.54 27 MET B N 1
ATOM 816 C CA . MET B 2 8 ? 44.158 56.267 36.817 1.00 89.01 27 MET B CA 1
ATOM 817 C C . MET B 2 8 ? 44.557 56.917 35.494 1.00 85.98 27 MET B C 1
ATOM 818 O O . MET B 2 8 ? 45.729 56.946 35.125 1.00 76.51 27 MET B O 1
ATOM 823 N N . LYS B 2 9 ? 43.568 57.453 34.789 1.00 56.17 28 LYS B N 1
ATOM 824 C CA . LYS B 2 9 ? 43.818 58.180 33.553 1.00 52.95 28 LYS B CA 1
ATOM 825 C C . LYS B 2 9 ? 44.163 59.646 33.849 1.00 51.83 28 LYS B C 1
ATOM 826 O O . LYS B 2 9 ? 43.763 60.186 34.882 1.00 51.92 28 LYS B O 1
ATOM 832 N N . PRO B 2 10 ? 44.904 60.299 32.936 1.00 64.90 29 PRO B N 1
ATOM 833 C CA . PRO B 2 10 ? 45.469 59.686 31.728 1.00 76.18 29 PRO B CA 1
ATOM 834 C C . PRO B 2 10 ? 46.674 58.813 32.059 1.00 84.58 29 PRO B C 1
ATOM 835 O O . PRO B 2 10 ? 47.339 59.047 33.069 1.00 64.42 29 PRO B O 1
ATOM 839 N N . PHE B 2 11 ? 46.915 57.798 31.235 1.00 74.30 30 PHE B N 1
ATOM 840 C CA . PHE B 2 11 ? 48.041 56.895 31.429 1.00 80.39 30 PHE B CA 1
ATOM 841 C C . PHE B 2 11 ? 49.331 57.597 31.015 1.00 95.03 30 PHE B C 1
ATOM 842 O O . PHE B 2 11 ? 49.629 57.694 29.825 1.00 90.10 30 PHE B O 1
ATOM 850 N N . ILE B 2 12 ? 50.083 58.098 31.993 1.00 113.05 31 ILE B N 1
ATOM 851 C CA . ILE B 2 12 ? 51.407 58.660 31.726 1.00 84.92 31 ILE B CA 1
ATOM 852 C C . ILE B 2 12 ? 52.485 57.849 32.432 1.00 72.52 31 ILE B C 1
ATOM 853 O O . ILE B 2 12 ? 53.194 57.073 31.800 1.00 85.05 31 ILE B O 1
#

Solvent-accessible surface area: 6664 Å² total; per-residue (Å²): 113,111,3,10,111,50,42,5,0,19,0,110,18,42,0,56,8,144,51,118,80,79,36,1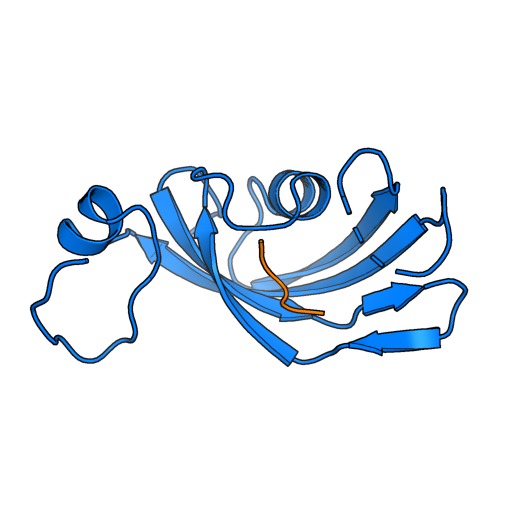24,30,99,28,44,0,0,6,29,58,196,32,1,20,59,7,0,22,121,24,0,102,29,62,85,86,64,59,73,18,94,8,117,2,34,37,150,98,63,110,58,117,170,8,66,8,32,0,98,2,78,2,53,103,8,63,114,18,55,105,88,1,70,152,40,20,56,21,35,111,117,50,189,149,167,54,156,164,123,49,8,164,119

B-factor: mean 43.3, std 23.14, range [18.32, 148.49]

Organism: Thermus thermophilus (strain ATCC 27634 / DSM 579 / HB8) (NCBI:txid300852)

Nearest PDB structures (foldseek):
  4odp-assembly1_A  TM=1.010E+00  e=4.547E-19  Thermus thermophilus
  4odq-assembly1_A  TM=9.972E-01  e=3.349E-17  Thermus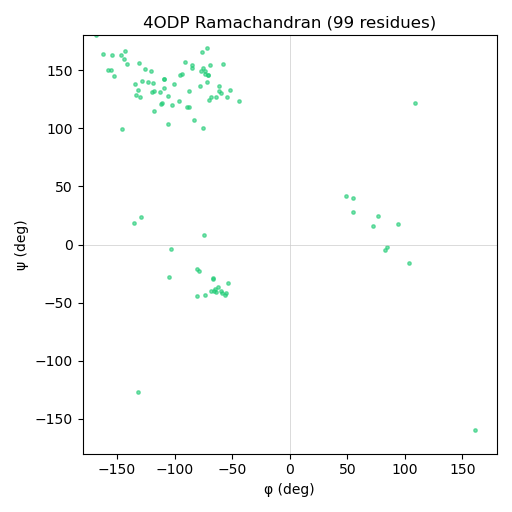 thermophilus
  4odr-assembly1_A  TM=9.900E-01  e=1.091E-15  Thermus thermophilus
  7oxg-assembly2_B  TM=9.798E-01  e=1.284E-15  Thermus thermophilus HB8
  3luo-assembly1_A  TM=9.669E-01  e=3.960E-14  Thermus thermophilus HB8

CATH classification: 3.10.50.40

Foldseek 3Di:
DADD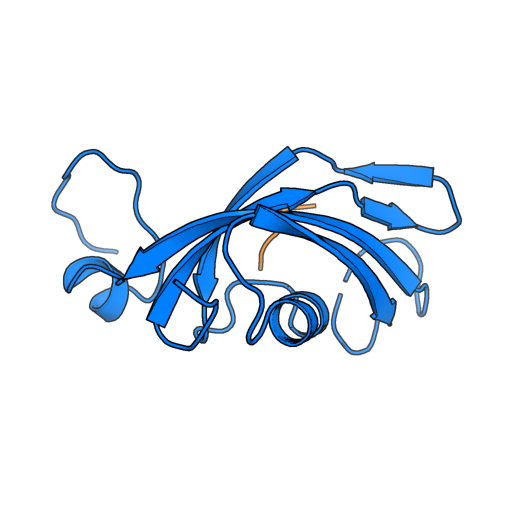AQKWWKKWKFKDWPRHTDDTGIDIKGQPLPPAQQQVSVVRHGHDQQDWDWGWAFVVSGPDHRIIIIMTMHTHDIGGADPVCVVQSIDDDPDDDDDDD/DPPDD

InterPro domains:
  IPR001179 FKBP-type peptidyl-prolyl cis-trans isomerase domain [PF00254] (4-72)
  IPR001179 FKBP-type peptidyl-prolyl cis-trans isomerase domain [PS50059] (6-95)
  IPR046357 Peptidyl-prolyl cis-trans isomerase domain superfamily [G3DSA:3.10.50.40] (1-149)

Secondary structure (DSSP, 8-state):
-B--TTEEEEEEEEEEETTEEEEEEEEEEETTSS-B-HHHHHHHTTPBTT-EEEEEEEGGG---TTPEEEEEEEEEEEEEPPHHHHHHTS---SS------/-BS--

Radius of gyration: 13.98 Å; Cα contacts (8 Å, |Δi|>4): 213; chains: 2; bounding box: 34×35×26 Å

Sequence (106 aa):
MKVGQDKVVTIRYTTLQVEGEVLDQGELSYLHGHRNLIPGLEEALEGREEGEAFQAHVPAEKAIPPHATLDFQVEVVKVREATPEELLHGHAHPSGHHHHHHHMKPFI